Protein AF-A0A2P6WBU8-F1 (afdb_monomer_lite)

Structure (mmCIF, N/CA/C/O backbone):
data_AF-A0A2P6WBU8-F1
#
_entry.id   AF-A0A2P6WBU8-F1
#
loop_
_atom_site.group_PDB
_atom_site.id
_atom_site.type_symbol
_atom_site.label_atom_id
_atom_site.label_alt_id
_atom_site.label_comp_id
_atom_site.label_asym_id
_atom_site.label_entity_id
_atom_site.label_seq_id
_atom_site.pdbx_PDB_ins_code
_atom_site.Cartn_x
_atom_site.Cartn_y
_atom_site.Cartn_z
_atom_site.occupancy
_atom_site.B_iso_or_equiv
_atom_site.auth_seq_id
_atom_site.auth_comp_id
_atom_site.auth_asym_id
_atom_site.auth_atom_id
_atom_site.pdbx_PDB_model_num
ATOM 1 N N . MET A 1 1 ? -0.361 8.787 -20.602 1.00 51.16 1 MET A N 1
ATOM 2 C CA . MET A 1 1 ? -1.267 7.736 -20.093 1.00 51.16 1 MET A CA 1
ATOM 3 C C . MET A 1 1 ? -0.470 6.853 -19.150 1.00 51.16 1 MET A C 1
ATOM 5 O O . MET A 1 1 ? 0.345 6.067 -19.617 1.00 51.16 1 MET A O 1
ATOM 9 N N . THR A 1 2 ? -0.609 7.039 -17.839 1.00 58.25 2 THR A N 1
ATOM 10 C CA . THR A 1 2 ? -0.027 6.123 -16.849 1.00 58.25 2 THR A CA 1
ATOM 11 C C . THR A 1 2 ? -0.678 4.757 -17.030 1.00 58.25 2 THR A C 1
ATOM 13 O O . THR A 1 2 ? -1.888 4.604 -16.878 1.00 58.25 2 THR A O 1
ATOM 16 N N . LYS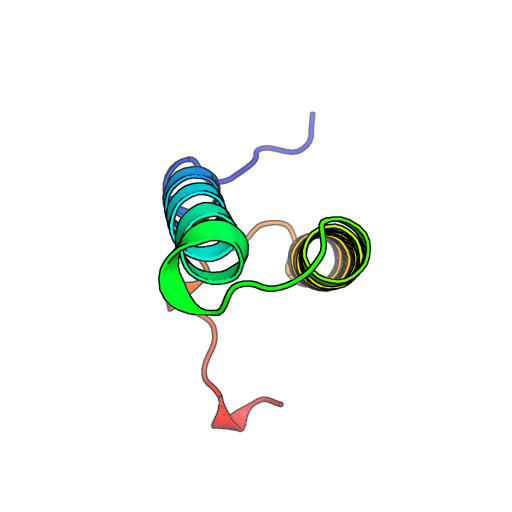 A 1 3 ? 0.108 3.767 -17.456 1.00 68.38 3 LYS A N 1
ATOM 17 C CA . LYS A 1 3 ? -0.368 2.398 -17.642 1.00 68.38 3 LYS A CA 1
ATOM 18 C C . LYS A 1 3 ? -0.403 1.739 -16.264 1.00 68.38 3 LYS A C 1
ATOM 20 O O . LYS A 1 3 ? 0.604 1.208 -15.812 1.00 68.38 3 LYS A O 1
ATOM 25 N N . HIS A 1 4 ? -1.535 1.849 -15.577 1.00 74.00 4 HIS A N 1
ATOM 26 C CA . HIS A 1 4 ? -1.751 1.145 -14.315 1.00 74.00 4 HIS A CA 1
ATOM 27 C C . HIS A 1 4 ? -1.697 -0.369 -14.554 1.00 74.00 4 HIS A C 1
ATOM 29 O O . HIS A 1 4 ? -2.218 -0.868 -15.557 1.00 74.00 4 HIS A O 1
ATOM 35 N N . HIS A 1 5 ? -1.055 -1.103 -13.646 1.00 83.44 5 HIS A N 1
ATOM 36 C CA . HIS A 1 5 ? -0.999 -2.558 -13.717 1.00 83.44 5 HIS A CA 1
ATOM 37 C C . HIS A 1 5 ? -2.329 -3.137 -13.215 1.00 83.44 5 HIS A C 1
ATOM 39 O O . HIS A 1 5 ? -2.720 -2.896 -12.073 1.00 83.44 5 HIS A O 1
ATOM 45 N N . ALA A 1 6 ? -3.040 -3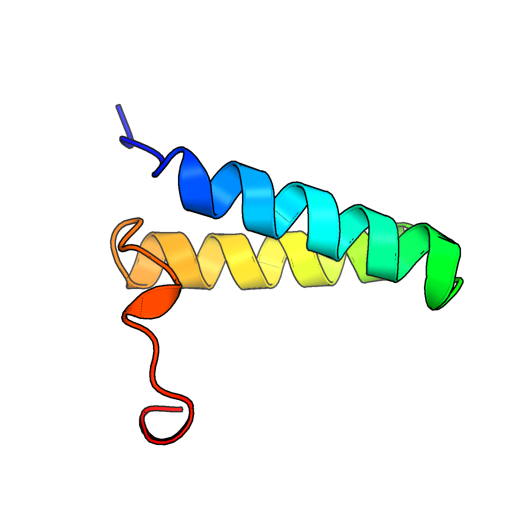.898 -14.052 1.00 86.88 6 ALA A N 1
ATOM 46 C CA . ALA A 1 6 ? -4.383 -4.390 -13.726 1.00 86.88 6 ALA A CA 1
ATOM 47 C C . ALA A 1 6 ? -4.418 -5.237 -12.440 1.00 86.88 6 ALA A C 1
ATOM 49 O O . ALA A 1 6 ? -5.377 -5.159 -11.671 1.00 86.88 6 ALA A O 1
ATOM 50 N N . ASP A 1 7 ? -3.357 -6.001 -12.169 1.00 88.75 7 ASP A N 1
ATOM 51 C CA . ASP A 1 7 ? -3.271 -6.794 -10.941 1.00 88.75 7 ASP A CA 1
ATOM 52 C C . ASP A 1 7 ? -3.016 -5.931 -9.700 1.00 88.75 7 ASP A C 1
ATOM 54 O O . ASP A 1 7 ? -3.566 -6.227 -8.640 1.00 88.75 7 ASP A O 1
ATOM 58 N N . ASN A 1 8 ? -2.294 -4.812 -9.829 1.00 90.19 8 ASN A N 1
ATOM 59 C CA . ASN A 1 8 ? -2.115 -3.876 -8.716 1.00 90.19 8 ASN A CA 1
ATOM 60 C C . ASN A 1 8 ? -3.458 -3.257 -8.319 1.00 90.19 8 ASN A C 1
ATOM 62 O O . ASN A 1 8 ? -3.760 -3.146 -7.134 1.00 90.19 8 ASN A O 1
ATOM 66 N N . GLU A 1 9 ? -4.302 -2.906 -9.293 1.00 90.94 9 GLU A N 1
ATOM 67 C CA . GLU A 1 9 ? -5.649 -2.391 -9.023 1.00 90.94 9 GLU A CA 1
ATOM 68 C C . GLU A 1 9 ? -6.521 -3.414 -8.282 1.00 90.94 9 GLU A C 1
ATOM 70 O O . GLU A 1 9 ? -7.250 -3.053 -7.355 1.00 90.94 9 GLU A O 1
ATOM 75 N N . ARG A 1 10 ? -6.424 -4.703 -8.638 1.00 92.38 10 ARG A N 1
ATOM 76 C CA . ARG A 1 10 ? -7.125 -5.784 -7.923 1.00 92.38 10 ARG A CA 1
ATOM 77 C C . ARG A 1 10 ? -6.646 -5.903 -6.476 1.00 92.38 10 ARG A C 1
ATOM 79 O O . ARG A 1 10 ? -7.482 -5.939 -5.575 1.00 92.38 10 ARG A O 1
ATOM 86 N N . ILE A 1 11 ? -5.329 -5.895 -6.256 1.00 91.88 11 ILE A N 1
ATOM 87 C CA . ILE A 1 11 ? -4.726 -5.960 -4.916 1.00 91.88 11 ILE A CA 1
ATOM 88 C C . ILE A 1 11 ? -5.152 -4.751 -4.073 1.00 91.88 11 ILE A C 1
ATOM 90 O O . ILE A 1 11 ? -5.597 -4.924 -2.940 1.00 91.88 11 ILE A O 1
ATOM 94 N N . LYS A 1 12 ? -5.106 -3.531 -4.631 1.00 92.88 12 LYS A N 1
ATOM 95 C CA . LYS A 1 12 ? -5.562 -2.311 -3.939 1.00 92.88 12 LYS A CA 1
ATOM 96 C C . LYS A 1 12 ? -7.018 -2.411 -3.505 1.00 92.88 12 LYS A C 1
ATOM 98 O O . LYS A 1 12 ? -7.325 -2.115 -2.356 1.00 92.88 12 LYS A O 1
ATOM 103 N N . ARG A 1 13 ? -7.912 -2.858 -4.394 1.00 92.69 13 ARG A N 1
ATOM 104 C CA . ARG A 1 13 ? -9.342 -3.009 -4.074 1.00 92.69 13 ARG A CA 1
ATOM 105 C C . ARG A 1 13 ? -9.571 -3.984 -2.922 1.00 92.69 13 ARG A C 1
ATOM 107 O O . ARG A 1 13 ? -10.317 -3.657 -2.005 1.00 92.69 13 ARG A O 1
ATOM 114 N N . GLN A 1 14 ? -8.909 -5.140 -2.947 1.00 92.88 14 GLN A N 1
ATOM 115 C CA . GLN A 1 14 ? -8.994 -6.119 -1.859 1.00 92.88 14 GLN A CA 1
ATOM 116 C C . GLN A 1 14 ? -8.447 -5.554 -0.545 1.00 92.88 14 GLN A C 1
ATOM 118 O O . GLN A 1 14 ? -9.066 -5.724 0.501 1.00 92.88 14 GLN A O 1
ATOM 123 N N . TYR A 1 15 ? -7.328 -4.831 -0.599 1.00 92.69 15 TYR A N 1
ATOM 124 C CA . TYR A 1 15 ? -6.728 -4.218 0.580 1.00 92.69 15 TYR A CA 1
ATOM 125 C C . TYR A 1 15 ? -7.609 -3.116 1.185 1.00 92.69 15 TYR A C 1
ATOM 127 O O . TYR A 1 15 ? -7.792 -3.079 2.398 1.00 92.69 15 TYR A O 1
ATOM 135 N N . PHE A 1 16 ? -8.213 -2.251 0.366 1.00 93.50 16 PHE A N 1
ATOM 136 C CA . PHE A 1 16 ? -9.122 -1.212 0.859 1.00 93.50 16 PHE A CA 1
ATOM 137 C C . PHE A 1 16 ? -10.401 -1.796 1.463 1.00 93.50 16 PHE A C 1
ATOM 139 O O . PHE A 1 16 ? -10.817 -1.338 2.525 1.00 93.50 16 PHE A O 1
ATOM 146 N N . ALA A 1 17 ? -10.973 -2.835 0.845 1.00 92.94 17 ALA A N 1
ATOM 147 C CA . ALA A 1 17 ? -12.097 -3.571 1.424 1.00 92.94 17 ALA A CA 1
ATOM 148 C C . ALA A 1 17 ? -11.711 -4.200 2.772 1.00 92.94 17 ALA A C 1
ATOM 150 O O . ALA A 1 17 ? -12.412 -4.023 3.760 1.00 92.94 17 ALA A O 1
ATOM 151 N N . PHE A 1 18 ? -10.539 -4.837 2.865 1.00 91.94 18 PHE A N 1
ATOM 152 C CA . PHE A 1 18 ? -10.031 -5.381 4.127 1.00 91.94 18 PHE A CA 1
ATOM 153 C C . PHE A 1 18 ? -9.855 -4.305 5.213 1.00 91.94 18 PHE A C 1
ATOM 155 O O . PHE A 1 18 ? -10.246 -4.511 6.362 1.00 91.94 18 PHE A O 1
ATOM 162 N N . LEU A 1 19 ? -9.290 -3.143 4.868 1.00 90.69 19 LEU A N 1
ATOM 163 C CA . LEU A 1 19 ? -9.105 -2.054 5.828 1.00 90.69 19 LEU A CA 1
ATOM 164 C C . LEU A 1 19 ? -10.439 -1.511 6.352 1.00 90.69 19 LEU A C 1
ATOM 166 O O . LEU A 1 19 ? -10.538 -1.232 7.548 1.00 90.69 19 LEU A O 1
ATOM 170 N N . LYS A 1 20 ? -11.442 -1.365 5.480 1.00 89.38 20 LYS A N 1
ATOM 171 C CA . LYS A 1 20 ? -12.766 -0.853 5.848 1.00 89.38 20 LYS A CA 1
ATOM 172 C C . LYS A 1 20 ? 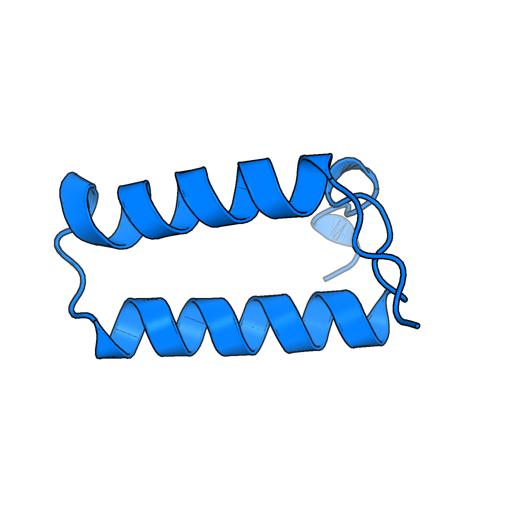-13.577 -1.891 6.627 1.00 89.38 20 LYS A C 1
ATOM 174 O O . LYS A 1 20 ? -14.057 -1.590 7.714 1.00 89.38 20 LYS A O 1
ATOM 179 N N . ASP A 1 21 ? -13.667 -3.112 6.110 1.00 87.06 21 ASP A N 1
ATOM 180 C CA . ASP A 1 21 ? -14.627 -4.107 6.593 1.00 87.06 21 ASP A CA 1
ATOM 181 C C . ASP A 1 21 ? -14.049 -4.989 7.705 1.00 87.06 21 ASP A C 1
ATOM 183 O O . ASP A 1 21 ? -14.709 -5.227 8.712 1.00 87.06 21 ASP A O 1
ATOM 187 N N . ALA A 1 22 ? -12.805 -5.462 7.563 1.00 84.56 22 ALA A N 1
ATOM 188 C CA . ALA A 1 22 ? -12.210 -6.389 8.531 1.00 84.56 22 ALA A CA 1
ATOM 189 C C . ALA A 1 22 ? -11.506 -5.668 9.686 1.00 84.56 22 ALA A C 1
ATOM 191 O O . ALA A 1 22 ? -11.566 -6.115 10.829 1.00 84.56 22 ALA A O 1
ATOM 192 N N . LYS A 1 23 ? -10.826 -4.550 9.400 1.00 84.75 23 LYS A N 1
ATOM 193 C CA . LYS A 1 23 ? -10.179 -3.728 10.435 1.00 84.75 23 LYS A CA 1
ATOM 194 C C . LYS A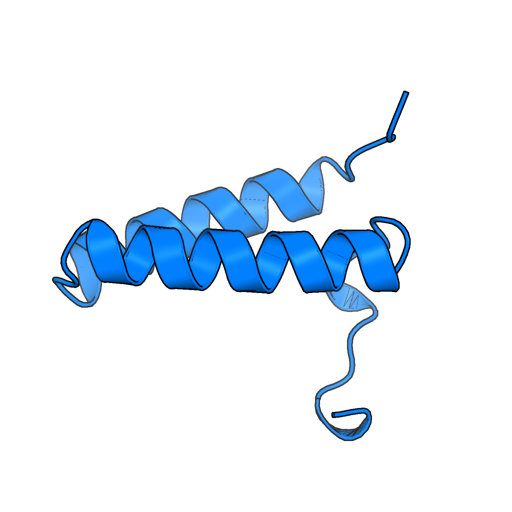 1 23 ? -11.097 -2.675 11.051 1.00 84.75 23 LYS A C 1
ATOM 196 O O . LYS A 1 23 ? -10.731 -2.126 12.087 1.00 84.75 23 LYS A O 1
ATOM 201 N N . GLY A 1 24 ? -12.248 -2.387 10.438 1.00 88.88 24 GLY A N 1
ATOM 202 C CA . GLY A 1 24 ? -13.161 -1.343 10.908 1.00 88.88 24 GLY A CA 1
ATOM 203 C C . GLY A 1 24 ? -12.542 0.057 10.878 1.00 88.88 24 GLY A C 1
ATOM 204 O O . GLY A 1 24 ? -12.917 0.910 11.680 1.00 88.88 24 GLY A O 1
ATOM 205 N N . ASN A 1 25 ? -11.552 0.296 10.008 1.00 91.12 25 ASN A N 1
ATOM 206 C CA . ASN A 1 25 ? -10.914 1.604 9.924 1.00 91.12 25 ASN A CA 1
ATOM 207 C C . ASN A 1 25 ? -11.886 2.644 9.354 1.00 91.12 25 ASN A C 1
ATOM 209 O O . ASN A 1 25 ? -12.691 2.351 8.469 1.00 91.12 25 ASN A O 1
ATOM 213 N N . SER A 1 26 ? -11.747 3.893 9.803 1.00 91.25 26 SER A N 1
ATOM 214 C CA . SER A 1 26 ? -12.469 5.018 9.215 1.00 91.25 26 SER A CA 1
ATOM 215 C C . SER A 1 26 ? -12.034 5.264 7.769 1.00 91.25 26 SER A C 1
ATOM 217 O O . SER A 1 26 ? -10.903 4.969 7.369 1.00 91.25 26 SER A O 1
ATOM 219 N N . GLU A 1 27 ? -12.914 5.886 6.984 1.00 90.00 27 GLU A N 1
ATOM 220 C CA . GLU A 1 27 ? -12.630 6.236 5.584 1.00 90.00 27 GLU A CA 1
ATOM 221 C C . GLU A 1 27 ? -11.381 7.116 5.454 1.00 90.00 27 GLU A C 1
ATOM 223 O O . GLU A 1 27 ? -10.573 6.919 4.553 1.00 90.00 27 GLU A O 1
ATOM 228 N N . THR A 1 28 ? -11.135 7.992 6.430 1.00 92.88 28 THR A N 1
ATOM 229 C CA . THR A 1 28 ? -9.926 8.826 6.496 1.00 92.88 28 THR A CA 1
ATOM 230 C C . THR A 1 28 ? -8.629 8.015 6.571 1.00 92.88 28 THR A C 1
ATOM 232 O O . THR A 1 28 ? -7.624 8.395 5.965 1.00 92.88 28 THR A O 1
ATOM 235 N N . THR A 1 29 ? -8.627 6.885 7.282 1.00 91.44 29 THR A N 1
ATOM 236 C CA . THR A 1 29 ? -7.468 5.987 7.376 1.00 91.44 29 THR A CA 1
ATOM 237 C C . THR A 1 29 ? -7.273 5.204 6.080 1.00 91.44 29 THR A C 1
A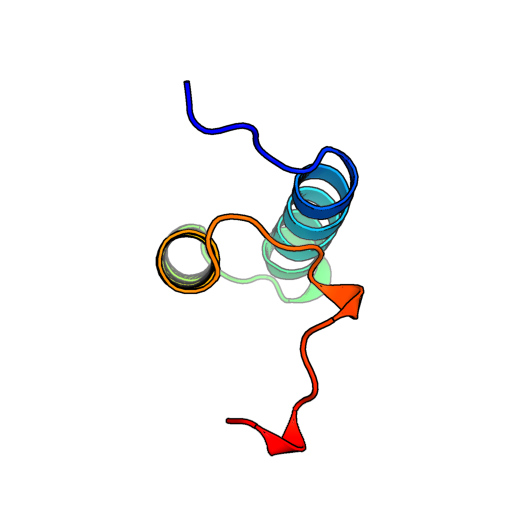TOM 239 O O . THR A 1 29 ? -6.137 5.042 5.630 1.00 91.44 29 THR A O 1
ATOM 242 N N . VAL A 1 30 ? -8.363 4.759 5.447 1.00 92.69 30 VAL A N 1
ATOM 243 C CA . VAL A 1 30 ? -8.314 4.106 4.128 1.00 92.69 30 VAL A CA 1
ATOM 244 C C . VAL A 1 30 ? -7.771 5.075 3.072 1.00 92.69 30 VAL A C 1
ATOM 246 O O . VAL A 1 30 ? -6.876 4.710 2.311 1.00 92.69 30 VAL A O 1
ATOM 249 N N . ASP A 1 31 ? -8.207 6.334 3.091 1.00 93.19 31 ASP A N 1
ATOM 250 C CA . ASP A 1 31 ? -7.717 7.389 2.201 1.00 93.19 31 ASP A CA 1
ATOM 251 C C . ASP A 1 31 ? -6.231 7.693 2.407 1.00 93.19 31 ASP A C 1
ATOM 253 O O . ASP A 1 31 ? -5.486 7.905 1.445 1.00 93.19 31 ASP A O 1
ATOM 257 N N . ALA A 1 32 ? -5.766 7.710 3.659 1.00 94.25 32 ALA A N 1
ATOM 258 C CA . ALA A 1 32 ? -4.348 7.874 3.960 1.00 94.25 32 ALA A CA 1
ATOM 259 C C . ALA A 1 32 ? -3.517 6.717 3.377 1.00 94.25 32 ALA A C 1
ATOM 261 O O . ALA A 1 32 ? -2.485 6.962 2.743 1.00 94.25 32 ALA A O 1
ATOM 262 N N . ALA A 1 33 ? -3.996 5.475 3.513 1.00 93.56 33 ALA A N 1
ATOM 263 C CA . ALA A 1 33 ? -3.363 4.305 2.912 1.00 93.56 33 ALA A CA 1
ATOM 264 C C . ALA A 1 33 ? -3.370 4.376 1.375 1.00 93.56 33 ALA A C 1
ATOM 266 O O . ALA A 1 33 ? -2.338 4.141 0.745 1.00 93.56 33 ALA A O 1
ATOM 267 N N . ALA A 1 34 ? -4.484 4.782 0.760 1.00 93.19 34 ALA A N 1
ATOM 268 C CA . ALA A 1 34 ? -4.583 4.964 -0.687 1.00 93.19 34 ALA A CA 1
ATOM 269 C C . ALA A 1 34 ? -3.590 6.016 -1.207 1.00 93.19 34 ALA A C 1
ATOM 271 O O . ALA A 1 34 ? -2.903 5.792 -2.207 1.00 93.19 34 ALA A O 1
ATOM 272 N N . LYS A 1 35 ? -3.438 7.137 -0.490 1.00 94.69 35 LYS A N 1
ATOM 273 C CA . LYS A 1 35 ? -2.440 8.172 -0.802 1.00 94.69 35 LYS A CA 1
ATOM 274 C C . LYS A 1 35 ? -1.007 7.650 -0.699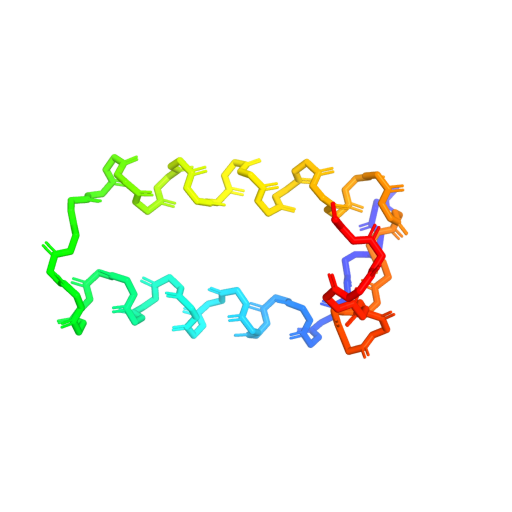 1.00 94.69 35 LYS A C 1
ATOM 276 O O . LYS A 1 35 ? -0.172 8.043 -1.512 1.00 94.69 35 LYS A O 1
ATOM 281 N N . ALA A 1 36 ? -0.702 6.817 0.294 1.00 93.44 36 ALA A N 1
ATOM 282 C CA . ALA A 1 36 ? 0.625 6.225 0.452 1.00 93.44 36 ALA A CA 1
ATOM 283 C C . ALA A 1 36 ? 0.941 5.249 -0.692 1.00 93.44 36 ALA A C 1
ATOM 285 O O . ALA A 1 36 ? 1.992 5.364 -1.324 1.00 93.44 36 ALA A O 1
ATOM 286 N N . ILE A 1 37 ? -0.005 4.366 -1.028 1.00 92.06 37 ILE A N 1
ATOM 287 C CA . ILE A 1 37 ? 0.141 3.417 -2.139 1.00 92.06 37 ILE A CA 1
ATOM 288 C C . ILE A 1 37 ? 0.318 4.154 -3.469 1.00 92.06 37 ILE A C 1
ATOM 290 O O . ILE A 1 37 ? 1.209 3.809 -4.238 1.00 92.06 37 ILE A O 1
ATOM 294 N N . ASN A 1 38 ? -0.448 5.219 -3.724 1.00 91.38 38 ASN A N 1
ATOM 295 C CA . ASN A 1 38 ? -0.291 6.004 -4.949 1.00 91.38 38 ASN A CA 1
ATOM 296 C C . ASN A 1 38 ? 1.115 6.620 -5.072 1.00 91.38 38 ASN A C 1
ATOM 298 O O . ASN A 1 38 ? 1.713 6.594 -6.144 1.00 91.38 38 ASN A O 1
ATOM 302 N N . ARG A 1 39 ? 1.686 7.140 -3.974 1.00 91.88 39 ARG A N 1
ATOM 303 C CA . ARG A 1 39 ? 3.070 7.652 -3.980 1.00 91.88 39 ARG A CA 1
ATOM 304 C C . ARG A 1 39 ? 4.080 6.551 -4.297 1.00 91.88 39 ARG A C 1
ATOM 306 O O . ARG A 1 39 ? 4.994 6.781 -5.087 1.00 91.88 39 ARG A O 1
ATOM 313 N N . PHE A 1 40 ? 3.896 5.367 -3.717 1.00 90.00 40 PHE A N 1
ATOM 314 C CA . PHE A 1 40 ? 4.736 4.206 -3.996 1.00 90.00 40 PHE A CA 1
ATOM 315 C C . PHE A 1 40 ? 4.644 3.770 -5.466 1.00 90.00 40 PHE A C 1
ATOM 317 O O . PHE A 1 40 ? 5.663 3.530 -6.112 1.00 90.00 40 PHE A O 1
ATOM 324 N N . GLU A 1 41 ? 3.442 3.733 -6.036 1.00 90.00 41 GLU A N 1
ATOM 325 C CA . GLU A 1 41 ? 3.243 3.426 -7.453 1.00 90.00 41 GLU A CA 1
ATOM 326 C C . GLU A 1 41 ? 3.919 4.449 -8.367 1.00 90.00 41 GLU A C 1
ATOM 328 O O . GLU A 1 41 ? 4.599 4.066 -9.315 1.00 90.00 41 GLU A O 1
ATOM 333 N N . VAL A 1 42 ? 3.800 5.744 -8.070 1.00 90.62 42 VAL A N 1
ATOM 334 C CA . VAL A 1 42 ? 4.477 6.791 -8.849 1.00 90.62 42 VAL A CA 1
ATOM 335 C C . VAL A 1 42 ? 5.997 6.624 -8.782 1.00 90.62 42 VAL A C 1
ATOM 337 O O . VAL A 1 42 ? 6.659 6.644 -9.820 1.00 90.62 42 VAL A O 1
ATOM 340 N N . TYR A 1 43 ? 6.551 6.389 -7.589 1.00 89.75 43 TYR A N 1
ATOM 341 C CA . TYR A 1 43 ? 7.987 6.166 -7.396 1.00 89.75 43 TYR A CA 1
ATOM 342 C C . TYR A 1 43 ? 8.494 4.933 -8.161 1.00 89.75 43 TYR A C 1
ATOM 344 O O . TYR A 1 43 ? 9.527 4.975 -8.831 1.00 89.75 43 TYR A O 1
ATOM 352 N N . THR A 1 44 ? 7.734 3.839 -8.126 1.00 88.12 44 THR A N 1
ATOM 353 C CA . THR A 1 44 ? 8.095 2.581 -8.796 1.00 88.12 44 THR A CA 1
ATOM 354 C C . THR A 1 44 ? 7.712 2.530 -10.276 1.00 88.12 44 THR A C 1
ATOM 356 O O . THR A 1 44 ? 8.086 1.568 -10.954 1.00 88.12 44 THR A O 1
ATOM 359 N N . LYS A 1 45 ? 7.044 3.571 -10.797 1.00 88.94 45 LYS A N 1
ATOM 360 C CA . LYS A 1 45 ? 6.481 3.660 -12.157 1.00 88.94 45 LYS A CA 1
ATOM 361 C C . LYS A 1 45 ? 5.416 2.592 -12.445 1.00 88.94 45 LYS A C 1
ATOM 363 O O . LYS A 1 45 ? 5.395 2.021 -13.531 1.00 88.94 45 LYS A O 1
ATOM 368 N N . HIS A 1 46 ? 4.537 2.331 -11.477 1.00 86.69 46 HIS A N 1
ATOM 369 C CA . HIS A 1 46 ? 3.448 1.348 -11.543 1.00 86.69 46 HIS A CA 1
ATOM 370 C C . HIS A 1 46 ? 3.928 -0.081 -11.845 1.00 86.69 46 HIS A C 1
ATOM 372 O O . HIS A 1 46 ? 3.249 -0.843 -12.535 1.00 86.69 46 HIS A O 1
ATOM 378 N N . ARG A 1 47 ? 5.110 -0.449 -11.334 1.00 87.19 47 ARG A N 1
ATOM 379 C CA . ARG A 1 47 ? 5.588 -1.836 -11.374 1.00 87.19 47 ARG A CA 1
ATOM 380 C C . ARG A 1 47 ? 4.683 -2.741 -10.539 1.00 87.19 47 ARG A C 1
ATOM 382 O O . ARG A 1 47 ? 4.020 -2.279 -9.612 1.00 87.19 47 ARG A O 1
ATOM 389 N N . ASP A 1 48 ? 4.651 -4.023 -10.888 1.00 88.56 48 ASP A N 1
ATOM 390 C CA . ASP A 1 48 ? 3.885 -5.028 -10.148 1.00 88.56 48 ASP A CA 1
ATOM 391 C C . ASP A 1 48 ? 4.312 -5.029 -8.671 1.00 88.56 48 ASP A C 1
ATOM 393 O O . ASP A 1 48 ? 5.507 -5.071 -8.365 1.00 88.56 48 ASP A O 1
ATOM 397 N N . PHE A 1 49 ? 3.341 -4.986 -7.756 1.00 88.12 49 PHE A N 1
ATOM 398 C CA . PHE A 1 49 ? 3.596 -5.066 -6.318 1.00 88.12 49 PHE A CA 1
ATOM 399 C C . PHE A 1 49 ? 4.332 -6.342 -5.911 1.00 88.12 49 PHE A C 1
ATOM 401 O O . PHE A 1 49 ? 5.041 -6.330 -4.912 1.00 88.12 49 PHE A O 1
ATOM 408 N N . LYS A 1 50 ? 4.237 -7.422 -6.691 1.00 86.00 50 LYS A N 1
ATOM 409 C CA . LYS A 1 50 ? 4.988 -8.663 -6.442 1.00 86.00 50 LYS A CA 1
ATOM 410 C C . LYS A 1 50 ? 6.506 -8.498 -6.535 1.00 86.00 50 LYS A C 1
ATOM 412 O O . LYS A 1 50 ? 7.231 -9.332 -6.009 1.00 86.00 50 LYS A O 1
ATOM 417 N N . LEU A 1 51 ? 6.983 -7.453 -7.212 1.00 84.94 51 LEU A N 1
ATOM 418 C CA . LEU A 1 51 ? 8.411 -7.137 -7.311 1.00 84.94 51 LEU A CA 1
ATOM 419 C C . LEU A 1 51 ? 8.930 -6.370 -6.088 1.00 84.94 51 LEU A C 1
ATOM 421 O O . LEU A 1 51 ? 10.133 -6.140 -5.983 1.00 84.94 51 LEU A O 1
ATOM 425 N N . PHE A 1 52 ? 8.042 -5.930 -5.193 1.00 84.62 52 PHE A N 1
ATOM 426 C CA . PHE A 1 52 ? 8.440 -5.275 -3.958 1.00 84.62 52 PHE A CA 1
ATOM 427 C C . PHE A 1 52 ? 8.927 -6.315 -2.947 1.00 84.62 52 PHE A C 1
ATOM 429 O O . PHE A 1 52 ? 8.176 -7.199 -2.534 1.00 84.62 52 PHE A O 1
ATOM 436 N N . HIS A 1 53 ? 10.179 -6.174 -2.517 1.00 84.38 53 HIS A N 1
ATOM 437 C CA . HIS A 1 53 ? 10.743 -6.940 -1.413 1.00 84.38 53 HIS A CA 1
ATOM 438 C C . HIS A 1 53 ? 10.810 -6.050 -0.176 1.00 84.38 53 HIS A C 1
ATOM 440 O O . HIS A 1 53 ? 11.404 -4.977 -0.226 1.00 84.38 53 HIS A O 1
ATOM 446 N N . VAL A 1 54 ? 10.225 -6.503 0.936 1.00 81.50 54 VAL A N 1
ATOM 447 C CA . VAL A 1 54 ? 10.171 -5.731 2.192 1.00 81.50 54 VAL A CA 1
ATOM 448 C C . VAL A 1 54 ? 11.559 -5.353 2.721 1.00 81.50 54 VAL A C 1
ATOM 450 O O . VAL A 1 54 ? 11.697 -4.322 3.358 1.00 81.50 54 VAL A O 1
ATOM 453 N N . GLU A 1 55 ? 12.594 -6.127 2.389 1.00 84.25 55 GLU A N 1
ATOM 454 C CA . GLU A 1 55 ? 13.988 -5.832 2.752 1.00 84.25 55 GLU A CA 1
ATOM 455 C C . GLU A 1 55 ? 14.578 -4.604 2.032 1.00 84.25 55 GLU A C 1
ATOM 457 O O . GLU A 1 55 ? 15.664 -4.152 2.379 1.00 84.25 55 GLU A O 1
ATOM 462 N N . GLN A 1 56 ? 13.895 -4.064 1.017 1.00 71.69 56 GLN A N 1
ATOM 463 C CA . GLN A 1 56 ? 14.304 -2.846 0.306 1.00 71.69 56 GLN A CA 1
ATOM 464 C C . GLN A 1 56 ? 13.750 -1.556 0.941 1.00 71.69 56 GLN A C 1
ATOM 466 O O . GLN A 1 56 ? 14.013 -0.476 0.407 1.00 71.69 56 GLN A O 1
ATOM 471 N N . ALA A 1 57 ? 12.959 -1.660 2.015 1.00 64.38 57 ALA A N 1
ATOM 472 C CA . ALA A 1 57 ? 12.321 -0.545 2.720 1.00 64.38 57 ALA A CA 1
ATOM 473 C C . ALA A 1 57 ? 12.952 -0.313 4.097 1.00 64.38 57 ALA A C 1
ATOM 475 O O . ALA A 1 57 ? 13.090 0.877 4.460 1.00 64.38 57 ALA A O 1
#

pLDDT: mean 87.16, std 8.7, range [51.16, 94.69]

Foldseek 3Di:
DQPADPVVVVVLVVVLCCCCPVVVDDPVVSVVVVVVVVVVCVVVSNPDPVPDDPVVD

Radius of gyration: 12.05 Å; chains: 1; bounding box: 29×18×31 Å

Sequence (57 aa):
MTKHHADNERIKRQYFAFLKDAKGNSETTVDAAAKAINRFEVYTKHRDFKLFHVEQA

Secondary structure (DSSP, 8-state):
-----HHHHHHHHHHHHIIIIIS---HHHHHHHHHHHHHHHHHHTS--GGG--GGG-